Protein AF-A0A9P7NND2-F1 (afdb_monomer_lite)

Foldseek 3Di:
DDDDDDDDDDDDDDDDDDDDDDDDDDDDDDDDDDDDDDDDPPDPPPPVVVPPPVVPQPWFQKKFKWFAAPPDDTDTDLQLQVQLCVPPPVPFWDQDPVLSITGGDPPHTDGQVVQFVSSFVCQAWTFGWDADPVGDIDGPPVDIDHTPGMGMDGDRDRD

pLDDT: mean 77.47, std 22.83, range [37.97, 97.88]

Structure (mmCIF, N/CA/C/O backbone):
data_AF-A0A9P7NND2-F1
#
_entry.id   AF-A0A9P7NND2-F1
#
loop_
_atom_site.group_PDB
_atom_site.id
_atom_site.type_symbol
_atom_site.label_atom_id
_atom_site.label_alt_id
_atom_site.label_comp_id
_atom_site.label_asym_id
_atom_site.label_entity_id
_atom_site.label_seq_id
_atom_site.pdbx_PDB_ins_code
_atom_site.Cartn_x
_atom_site.Cartn_y
_atom_site.Cartn_z
_atom_site.occupancy
_atom_site.B_iso_or_equiv
_atom_site.auth_seq_id
_atom_site.auth_comp_id
_atom_site.auth_asym_id
_atom_site.auth_atom_id
_atom_site.pdbx_PDB_model_num
ATOM 1 N N . MET A 1 1 ? 35.280 -23.196 -42.212 1.00 38.00 1 MET A N 1
ATOM 2 C CA . MET A 1 1 ? 34.217 -23.011 -43.227 1.00 38.00 1 MET A CA 1
ATOM 3 C C . MET A 1 1 ? 33.002 -22.449 -42.493 1.00 38.00 1 MET A C 1
ATOM 5 O O . MET A 1 1 ? 32.550 -23.122 -41.592 1.00 38.00 1 MET A O 1
ATOM 9 N N . GLY A 1 2 ? 32.474 -21.244 -42.688 1.00 39.09 2 GLY A N 1
ATOM 10 C CA . GLY A 1 2 ? 32.835 -20.095 -43.505 1.00 39.09 2 GLY A CA 1
ATOM 11 C C . GLY A 1 2 ? 31.978 -18.881 -43.086 1.00 39.09 2 GLY A C 1
ATOM 12 O O . GLY A 1 2 ? 30.871 -19.068 -42.602 1.00 39.09 2 GLY A O 1
ATOM 13 N N . ARG A 1 3 ? 32.540 -17.682 -43.320 1.00 38.91 3 ARG A N 1
ATOM 14 C CA . ARG A 1 3 ? 31.922 -16.369 -43.646 1.00 38.91 3 ARG A CA 1
ATOM 15 C C . ARG A 1 3 ? 30.917 -15.766 -42.638 1.00 38.91 3 ARG A C 1
ATOM 17 O O . ARG A 1 3 ? 29.842 -16.300 -42.443 1.00 38.91 3 ARG A O 1
ATOM 24 N N . ALA A 1 4 ? 31.249 -14.704 -41.895 1.00 40.31 4 ALA A N 1
ATOM 25 C CA . ALA A 1 4 ? 31.513 -13.302 -42.291 1.00 40.31 4 ALA A CA 1
ATOM 26 C C . ALA A 1 4 ? 30.257 -12.487 -42.674 1.00 40.31 4 ALA A C 1
ATOM 28 O O . ALA A 1 4 ? 29.677 -12.734 -43.724 1.00 40.31 4 ALA A O 1
ATOM 29 N N . ALA A 1 5 ? 29.934 -11.477 -41.850 1.00 46.78 5 ALA A N 1
ATOM 30 C CA . ALA A 1 5 ? 29.297 -10.185 -42.185 1.00 46.78 5 ALA A CA 1
ATOM 31 C C . ALA A 1 5 ? 29.201 -9.362 -40.874 1.00 46.78 5 ALA A C 1
ATOM 33 O O . ALA A 1 5 ? 28.380 -9.659 -40.019 1.00 46.78 5 ALA A O 1
ATOM 34 N N . LEU A 1 6 ? 30.194 -8.559 -40.481 1.00 41.28 6 LEU A N 1
ATOM 35 C CA . LEU A 1 6 ? 30.565 -7.214 -40.950 1.00 41.28 6 LEU A CA 1
ATOM 36 C C . LEU A 1 6 ? 29.468 -6.136 -40.771 1.00 41.28 6 LEU A C 1
ATOM 38 O O . LEU A 1 6 ? 28.617 -5.946 -41.630 1.00 41.28 6 LEU A O 1
ATOM 42 N N . LEU A 1 7 ? 29.564 -5.441 -39.629 1.00 39.84 7 LEU A N 1
ATOM 43 C CA . LEU A 1 7 ? 29.438 -3.989 -39.402 1.00 39.84 7 LEU A CA 1
ATOM 44 C C . LEU A 1 7 ? 28.550 -3.160 -40.347 1.00 39.84 7 LEU A C 1
ATOM 46 O O . LEU A 1 7 ? 28.901 -2.966 -41.507 1.00 39.84 7 LEU A O 1
ATOM 50 N N . ARG A 1 8 ? 27.583 -2.432 -39.766 1.00 40.97 8 ARG A N 1
ATOM 51 C CA . ARG A 1 8 ? 27.341 -1.019 -40.109 1.00 40.97 8 ARG A CA 1
ATOM 52 C C . ARG A 1 8 ? 26.869 -0.220 -38.892 1.00 40.97 8 ARG A C 1
ATOM 54 O O . ARG A 1 8 ? 25.755 -0.379 -38.411 1.00 40.97 8 ARG A O 1
ATOM 61 N N . PHE A 1 9 ? 27.764 0.649 -38.432 1.00 42.75 9 PHE A N 1
ATOM 62 C CA . PHE A 1 9 ? 27.476 1.818 -37.610 1.00 42.75 9 PHE A CA 1
ATOM 63 C C . PHE A 1 9 ? 26.646 2.821 -38.420 1.00 42.75 9 PHE A C 1
ATOM 65 O O . PHE A 1 9 ? 26.996 3.128 -39.559 1.00 42.75 9 PHE A O 1
ATOM 72 N N . LEU A 1 10 ? 25.613 3.391 -37.805 1.00 43.03 10 LEU A N 1
ATOM 73 C CA . LEU A 1 10 ? 25.059 4.684 -38.197 1.00 43.03 10 LEU A CA 1
ATOM 74 C C . LEU A 1 10 ? 24.657 5.427 -36.922 1.00 43.03 10 LEU A C 1
ATOM 76 O O . LEU A 1 10 ? 23.608 5.189 -36.333 1.00 43.03 10 LEU A O 1
ATOM 80 N N . GLN A 1 11 ? 25.564 6.302 -36.484 1.00 47.56 11 GLN A N 1
ATOM 81 C CA . GLN A 1 11 ? 25.255 7.394 -35.573 1.00 47.56 11 GLN A CA 1
ATOM 82 C C . GLN A 1 11 ? 24.276 8.339 -36.274 1.00 47.56 11 GLN A C 1
ATOM 84 O O . GLN A 1 11 ? 24.578 8.856 -37.348 1.00 47.56 11 GLN A O 1
ATOM 89 N N . LEU A 1 12 ? 23.138 8.609 -35.644 1.00 39.78 12 LEU A N 1
ATOM 90 C CA . LEU A 1 12 ? 22.301 9.760 -35.963 1.00 39.78 12 LEU A CA 1
ATOM 91 C C . LEU A 1 12 ? 22.191 10.619 -34.709 1.00 39.78 12 LEU A C 1
ATOM 93 O O . LEU A 1 12 ? 21.329 10.439 -33.854 1.00 39.78 12 LEU A O 1
ATOM 97 N N . SER A 1 13 ? 23.143 11.541 -34.606 1.00 44.69 13 SER A N 1
ATOM 98 C CA . SER A 1 13 ? 23.141 12.646 -33.660 1.00 44.69 13 SER A CA 1
ATOM 99 C C . SER A 1 13 ? 22.033 13.622 -34.057 1.00 44.69 13 SER A C 1
ATOM 101 O O . SER A 1 13 ? 22.209 14.414 -34.984 1.00 44.69 13 SER A O 1
ATOM 103 N N . PHE A 1 14 ? 20.892 13.585 -33.372 1.00 39.62 14 PHE A N 1
ATOM 104 C CA . PHE A 1 14 ? 19.895 14.645 -33.496 1.00 39.62 14 PHE A CA 1
ATOM 105 C C . PHE A 1 14 ? 20.303 15.832 -32.625 1.00 39.62 14 PHE A C 1
ATOM 107 O O . PHE A 1 14 ? 20.411 15.744 -31.403 1.00 39.62 14 PHE A O 1
ATOM 114 N N . ARG A 1 15 ? 20.591 16.944 -33.307 1.00 44.34 15 ARG A N 1
ATOM 115 C CA . ARG A 1 15 ? 20.897 18.243 -32.716 1.00 44.34 15 ARG A CA 1
ATOM 116 C C . ARG A 1 15 ? 19.669 18.788 -31.991 1.00 44.34 15 ARG A C 1
ATOM 118 O O . ARG A 1 15 ? 18.592 18.892 -32.568 1.00 44.34 15 ARG A O 1
ATOM 125 N N . VAL A 1 16 ? 19.894 19.195 -30.747 1.00 41.56 16 VAL A N 1
ATOM 126 C CA . VAL A 1 16 ? 19.048 20.110 -29.981 1.00 41.56 16 VAL A CA 1
ATOM 127 C C . VAL A 1 16 ? 19.006 21.454 -30.712 1.00 41.56 16 VAL A C 1
ATOM 129 O O . VAL A 1 16 ? 20.037 22.104 -30.886 1.00 41.56 16 VAL A O 1
ATOM 132 N N . SER A 1 17 ? 17.818 21.883 -31.129 1.00 41.03 17 SER A N 1
ATOM 133 C CA . SER A 1 17 ? 17.549 23.259 -31.546 1.00 41.03 17 SER A CA 1
ATOM 134 C C . SER A 1 17 ? 16.531 23.848 -30.580 1.00 41.03 17 SER A C 1
ATOM 136 O O . SER A 1 17 ? 15.336 23.592 -30.676 1.00 41.03 17 SER A O 1
ATOM 138 N N . SER A 1 18 ? 17.049 24.589 -29.605 1.00 47.66 18 SER A N 1
ATOM 139 C CA . SER A 1 18 ? 16.273 25.391 -28.666 1.00 47.66 18 SER A CA 1
ATOM 140 C C . SER A 1 18 ? 15.854 26.694 -29.360 1.00 47.66 18 SER A C 1
ATOM 142 O O . SER A 1 18 ? 16.737 27.395 -29.863 1.00 47.66 18 SER A O 1
ATOM 144 N N . PRO A 1 19 ? 14.561 27.051 -29.436 1.00 48.69 19 PRO A N 1
ATOM 145 C CA . PRO A 1 19 ? 14.167 28.386 -29.857 1.00 48.69 19 PRO A CA 1
ATOM 146 C C . PRO A 1 19 ? 14.364 29.371 -28.698 1.00 48.69 19 PRO A C 1
ATOM 148 O O . PRO A 1 19 ? 13.783 29.234 -27.623 1.00 48.69 19 PRO A O 1
ATOM 151 N N . ALA A 1 20 ? 15.203 30.379 -28.936 1.00 41.22 20 ALA A N 1
ATOM 152 C CA . ALA A 1 20 ? 15.335 31.549 -28.084 1.00 41.22 20 ALA A CA 1
ATOM 153 C C . ALA A 1 20 ? 13.986 32.284 -28.012 1.00 41.22 20 ALA A C 1
ATOM 155 O O . ALA A 1 20 ? 13.533 32.865 -28.997 1.00 41.22 20 ALA A O 1
ATOM 156 N N . ASN A 1 21 ? 13.345 32.252 -26.843 1.00 41.03 21 ASN A N 1
ATOM 157 C CA . ASN A 1 21 ? 12.191 33.092 -26.546 1.00 41.03 21 ASN A CA 1
ATOM 158 C C . ASN A 1 21 ? 12.696 34.498 -26.208 1.00 41.03 21 ASN A C 1
ATOM 160 O O . ASN A 1 21 ? 13.262 34.740 -25.141 1.00 41.03 21 ASN A O 1
ATOM 164 N N . VAL A 1 22 ? 12.507 35.418 -27.149 1.00 43.56 22 VAL A N 1
ATOM 165 C CA . VAL A 1 22 ? 12.655 36.855 -26.940 1.00 43.56 22 VAL A CA 1
ATOM 166 C C . VAL A 1 22 ? 11.467 37.310 -26.091 1.00 43.56 22 VAL A C 1
ATOM 168 O O . VAL A 1 22 ? 10.348 37.399 -26.584 1.00 43.56 22 VAL A O 1
ATOM 171 N N . TYR A 1 23 ? 11.701 37.583 -24.807 1.00 37.97 23 TYR A N 1
ATOM 172 C CA . TYR A 1 23 ? 10.747 38.310 -23.970 1.00 37.97 23 TYR A CA 1
ATOM 173 C C . TYR A 1 23 ? 10.816 39.798 -24.334 1.00 37.97 23 TYR A C 1
ATOM 175 O O . TYR A 1 23 ? 11.659 40.539 -23.832 1.00 37.97 23 TYR A O 1
ATOM 183 N N . THR A 1 24 ? 9.935 40.237 -25.230 1.00 43.06 24 THR A N 1
ATOM 184 C CA . THR A 1 24 ? 9.565 41.647 -25.355 1.00 43.06 24 THR A CA 1
ATOM 185 C C . THR A 1 24 ? 8.599 41.996 -24.224 1.00 43.06 24 THR A C 1
ATOM 187 O O . THR A 1 24 ? 7.547 41.380 -24.060 1.00 43.06 24 THR A O 1
ATOM 190 N N . SER A 1 25 ? 8.973 42.977 -23.408 1.00 60.12 25 SER A N 1
ATOM 191 C CA . SER A 1 25 ? 8.091 43.600 -22.424 1.00 60.12 25 SER A CA 1
ATOM 192 C C . SER A 1 25 ? 6.906 44.289 -23.122 1.00 60.12 25 SER A C 1
ATOM 194 O O . SER A 1 25 ? 7.101 44.942 -24.150 1.00 60.12 25 SER A O 1
ATOM 196 N N . PRO A 1 26 ? 5.674 44.197 -22.590 1.00 53.25 26 PRO A N 1
ATOM 197 C CA . PRO A 1 26 ? 4.580 45.033 -23.063 1.00 53.25 26 PRO A CA 1
ATOM 198 C C . PRO A 1 26 ? 4.734 46.478 -22.545 1.00 53.25 26 PRO A C 1
ATOM 200 O O . PRO A 1 26 ? 5.239 46.689 -21.438 1.00 53.25 26 PRO A O 1
ATOM 203 N N . PRO A 1 27 ? 4.312 47.486 -23.330 1.00 47.44 27 PRO A N 1
ATOM 204 C CA . PRO A 1 27 ? 4.413 48.889 -22.953 1.00 47.44 27 PRO A CA 1
ATOM 205 C C . PRO A 1 27 ? 3.451 49.243 -21.815 1.00 47.44 27 PRO A C 1
ATOM 207 O O . PRO A 1 27 ? 2.302 48.802 -21.778 1.00 47.44 27 PRO A O 1
ATOM 210 N N . SER A 1 28 ? 3.940 50.102 -20.922 1.00 49.28 28 SER A N 1
ATOM 211 C CA . SER A 1 28 ? 3.153 50.816 -19.921 1.00 49.28 28 SER A CA 1
ATOM 212 C C . SER A 1 28 ? 2.055 51.621 -20.622 1.00 49.28 28 SER A C 1
ATOM 214 O O . SER A 1 28 ? 2.356 52.554 -21.367 1.00 49.28 28 SER A O 1
ATOM 216 N N . GLN A 1 29 ? 0.792 51.239 -20.425 1.00 47.12 29 GLN A N 1
ATOM 217 C CA . GLN A 1 29 ? -0.358 52.036 -20.843 1.00 47.12 29 GLN A CA 1
ATOM 218 C C . GLN A 1 29 ? -0.963 52.700 -19.609 1.00 47.12 29 GLN A C 1
ATOM 220 O O . GLN A 1 29 ? -1.558 52.052 -18.750 1.00 47.12 29 GLN A O 1
ATOM 225 N N . THR A 1 30 ? -0.780 54.014 -19.534 1.00 50.16 30 THR A N 1
ATOM 226 C CA . THR A 1 30 ? -1.585 54.939 -18.741 1.00 50.16 30 THR A CA 1
ATOM 227 C C . THR A 1 30 ? -3.043 54.809 -19.170 1.00 50.16 30 THR A C 1
ATOM 229 O O . THR A 1 30 ? -3.390 55.164 -20.294 1.00 50.16 30 THR A O 1
ATOM 232 N N . ILE A 1 31 ? -3.891 54.284 -18.285 1.00 47.78 31 ILE A N 1
ATOM 233 C CA . ILE A 1 31 ? -5.343 54.332 -18.457 1.00 47.78 31 ILE A CA 1
ATOM 234 C C . ILE A 1 31 ? -5.848 55.520 -17.651 1.00 47.78 31 ILE A C 1
ATOM 236 O O . ILE A 1 31 ? -5.911 55.481 -16.421 1.00 47.78 31 ILE A O 1
ATOM 240 N N . ASP A 1 32 ? -6.176 56.578 -18.386 1.00 40.47 32 ASP A N 1
ATOM 241 C CA . ASP A 1 32 ? -6.971 57.693 -17.908 1.00 40.47 32 ASP A CA 1
ATOM 242 C C . ASP A 1 32 ? -8.302 57.186 -17.351 1.00 40.47 32 ASP A C 1
ATOM 244 O O . ASP A 1 32 ? -9.043 56.416 -17.967 1.00 40.47 32 ASP A O 1
ATOM 248 N N . THR A 1 33 ? -8.598 57.646 -16.144 1.00 47.97 33 THR A N 1
ATOM 249 C CA . THR A 1 33 ? -9.858 57.448 -15.445 1.00 47.97 33 THR A CA 1
ATOM 250 C C . THR A 1 33 ? -11.014 58.026 -16.254 1.00 47.97 33 THR A C 1
ATOM 252 O O . THR A 1 33 ? -11.183 59.243 -16.319 1.00 47.97 33 THR A O 1
ATOM 255 N N . PHE A 1 34 ? -11.869 57.160 -16.793 1.00 46.94 34 PHE A N 1
ATOM 256 C CA . PHE A 1 34 ? -13.207 57.546 -17.225 1.00 46.94 34 PHE A CA 1
ATOM 257 C C . PHE A 1 34 ? -14.225 56.609 -16.577 1.00 46.94 34 PHE A C 1
ATOM 259 O O . PHE A 1 34 ? -14.310 55.428 -16.900 1.00 46.94 34 PHE A O 1
ATOM 266 N N . PHE A 1 35 ? -14.969 57.141 -15.607 1.00 52.16 35 PHE A N 1
ATOM 267 C CA . PHE A 1 35 ? -16.116 56.480 -14.991 1.00 52.16 35 PHE A CA 1
ATOM 268 C C . PHE A 1 35 ? -17.284 56.430 -15.983 1.00 52.16 35 PHE A C 1
ATOM 270 O O . PHE A 1 35 ? -17.721 57.482 -16.455 1.00 52.16 35 PHE A O 1
ATOM 277 N N . PRO A 1 36 ? -17.910 55.255 -16.160 1.00 49.91 36 PRO A N 1
ATOM 278 C CA . PRO A 1 36 ? -19.349 55.221 -16.339 1.00 49.91 36 PRO A CA 1
ATOM 279 C C . PRO A 1 36 ? -20.038 54.391 -15.250 1.00 49.91 36 PRO A C 1
ATOM 281 O O . PRO A 1 36 ? -19.808 53.207 -15.027 1.00 49.91 36 PRO A O 1
ATOM 284 N N . LYS A 1 37 ? -20.938 55.098 -14.580 1.00 54.69 37 LYS A N 1
ATOM 285 C CA . LYS A 1 37 ? -22.048 54.657 -13.740 1.00 54.69 37 LYS A CA 1
ATOM 286 C C . LYS A 1 37 ? -22.927 53.669 -14.528 1.00 54.69 37 LYS A C 1
ATOM 288 O O . LYS A 1 37 ? -23.502 54.122 -15.508 1.00 54.69 37 LYS A O 1
ATOM 293 N N . HIS A 1 38 ? -23.098 52.413 -14.092 1.00 47.56 38 HIS A N 1
ATOM 294 C CA . HIS A 1 38 ? -24.383 51.669 -14.038 1.00 47.56 38 HIS A CA 1
ATOM 295 C C . HIS A 1 38 ? -24.214 50.154 -13.802 1.00 47.56 38 HIS A C 1
ATOM 297 O O . HIS A 1 38 ? -23.372 49.501 -14.402 1.00 47.56 38 HIS A O 1
ATOM 303 N N . SER A 1 39 ? -25.133 49.633 -12.982 1.00 47.31 39 SER A N 1
ATOM 304 C CA . SER A 1 39 ? -25.594 48.242 -12.861 1.00 47.31 39 SER A CA 1
ATOM 305 C C . SER A 1 39 ? -24.617 47.156 -12.409 1.00 47.31 39 SER A C 1
ATOM 307 O O . SER A 1 39 ? -23.918 46.515 -13.184 1.00 47.31 39 SER A O 1
ATOM 309 N N . ILE A 1 40 ? -24.737 46.837 -11.121 1.00 56.78 40 ILE A N 1
ATOM 310 C CA . ILE A 1 40 ? -24.386 45.546 -10.533 1.00 56.78 40 ILE A CA 1
ATOM 311 C C . ILE A 1 40 ? -25.221 44.447 -11.222 1.00 56.78 40 ILE A C 1
ATOM 313 O O . ILE A 1 40 ? -26.389 44.251 -10.895 1.00 56.78 40 ILE A O 1
ATOM 317 N N . THR A 1 41 ? -24.638 43.693 -12.154 1.00 52.41 41 THR A N 1
ATOM 318 C CA . THR A 1 41 ? -25.166 42.388 -12.587 1.00 52.41 41 THR A CA 1
ATOM 319 C C . THR A 1 41 ? -24.558 41.277 -11.727 1.00 52.41 41 THR A C 1
ATOM 321 O O . THR A 1 41 ? -23.629 40.585 -12.133 1.00 52.41 41 THR A O 1
ATOM 324 N N . MET A 1 42 ? -25.095 41.093 -10.515 1.00 55.97 42 MET A N 1
ATOM 325 C CA . MET A 1 42 ? -24.870 39.906 -9.672 1.00 55.97 42 MET A CA 1
ATOM 326 C C . MET A 1 42 ? -25.664 38.703 -10.210 1.00 55.97 42 MET A C 1
ATOM 328 O O . MET A 1 42 ? -26.673 38.340 -9.626 1.00 55.97 42 MET A O 1
ATOM 332 N N . HIS A 1 43 ? -25.279 38.089 -11.330 1.00 56.66 43 HIS A N 1
ATOM 333 C CA . HIS A 1 43 ? -25.966 36.861 -11.790 1.00 56.66 43 HIS A CA 1
ATOM 334 C C . HIS A 1 43 ? -25.027 35.744 -12.282 1.00 56.66 43 HIS A C 1
ATOM 336 O O . HIS A 1 43 ? -25.495 34.734 -12.793 1.00 56.66 43 HIS A O 1
ATOM 342 N N . ALA A 1 44 ? -23.711 35.857 -12.066 1.00 52.91 44 ALA A N 1
ATOM 343 C CA . ALA A 1 44 ? -22.731 34.857 -12.518 1.00 52.91 44 ALA A CA 1
ATOM 344 C C . ALA A 1 44 ? -22.106 33.995 -11.395 1.00 52.91 44 ALA A C 1
ATOM 346 O O . ALA A 1 44 ? -21.124 33.303 -11.638 1.00 52.91 44 ALA A O 1
ATOM 347 N N . LEU A 1 45 ? -22.647 34.014 -10.169 1.00 54.28 45 LEU A N 1
ATOM 348 C CA . LEU A 1 45 ? -22.084 33.278 -9.015 1.00 54.28 45 LEU A CA 1
ATOM 349 C C . LEU A 1 45 ? -22.925 32.075 -8.539 1.00 54.28 45 LEU A C 1
ATOM 351 O O . LEU A 1 45 ? -22.481 31.343 -7.662 1.00 54.28 45 LEU A O 1
ATOM 355 N N . SER A 1 46 ? -24.109 31.818 -9.110 1.00 56.62 46 SER A N 1
ATOM 356 C CA . SER A 1 46 ? -24.998 30.729 -8.644 1.00 56.62 46 SER A CA 1
ATOM 357 C C . SER A 1 46 ? -24.731 29.341 -9.247 1.00 56.62 46 SER A C 1
ATOM 359 O O . SER A 1 46 ? -25.234 28.357 -8.719 1.00 56.62 46 SER A O 1
ATOM 361 N N . LEU A 1 47 ? -23.941 29.218 -10.320 1.00 53.00 47 LEU A N 1
ATOM 362 C CA . LEU A 1 47 ? -23.704 27.917 -10.974 1.00 53.00 47 LEU A CA 1
ATOM 363 C C . LEU A 1 47 ? -22.525 27.125 -10.385 1.00 53.00 47 LEU A C 1
ATOM 365 O O . LEU A 1 47 ? -22.512 25.902 -10.477 1.00 53.00 47 LEU A O 1
ATOM 369 N N . LEU A 1 48 ? -21.563 27.791 -9.735 1.00 54.34 48 LEU A N 1
ATOM 370 C CA . LEU A 1 48 ? -20.440 27.116 -9.069 1.00 54.34 48 LEU A CA 1
ATOM 371 C C . LEU A 1 48 ? -20.882 26.368 -7.806 1.00 54.34 48 LEU A C 1
ATOM 373 O O . LEU A 1 48 ? -20.366 25.292 -7.533 1.00 54.34 48 LEU A O 1
ATOM 377 N N . ALA A 1 49 ? -21.883 26.879 -7.083 1.00 57.06 49 ALA A N 1
ATOM 378 C CA . ALA A 1 49 ? -22.403 26.242 -5.872 1.00 57.06 49 ALA A CA 1
ATOM 379 C C . ALA A 1 49 ? -23.085 24.881 -6.131 1.00 57.06 49 ALA A C 1
ATOM 381 O O . ALA A 1 49 ? -23.177 24.066 -5.216 1.00 57.06 49 ALA A O 1
ATOM 382 N N . LEU A 1 50 ? -23.528 24.609 -7.367 1.00 55.03 50 LEU A N 1
ATOM 383 C CA . LEU A 1 50 ? -24.195 23.352 -7.731 1.00 55.03 50 LEU A CA 1
ATOM 384 C C . LEU A 1 50 ? -23.233 22.208 -8.094 1.00 55.03 50 LEU A C 1
ATOM 386 O O . LEU A 1 50 ? -23.665 21.061 -8.156 1.00 55.03 50 LEU A O 1
ATOM 390 N N . LEU A 1 51 ? -21.949 22.497 -8.338 1.00 54.91 51 LEU A N 1
ATOM 391 C CA . LEU A 1 51 ? -20.943 21.488 -8.706 1.00 54.91 51 LEU A CA 1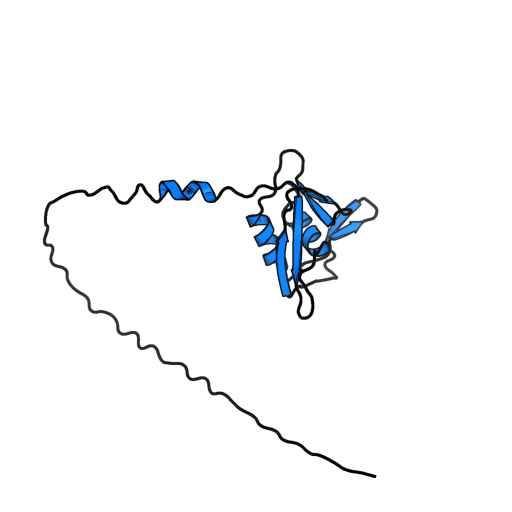
ATOM 392 C C . LEU A 1 51 ? -20.163 20.943 -7.498 1.00 54.91 51 LEU A C 1
ATOM 394 O O . LEU A 1 51 ? -19.479 19.930 -7.620 1.00 54.91 51 LEU A O 1
ATOM 398 N N . LEU A 1 52 ? -20.280 21.574 -6.323 1.00 55.03 52 LEU A N 1
ATOM 399 C CA . LEU A 1 52 ? -19.599 21.127 -5.104 1.00 55.03 52 LEU A CA 1
ATOM 400 C C . LEU A 1 52 ? -20.021 19.749 -4.543 1.00 55.03 52 LEU A C 1
ATOM 402 O O . LEU A 1 52 ? -19.184 19.164 -3.854 1.00 55.03 52 LEU A O 1
ATOM 406 N N . PRO A 1 53 ? -21.220 19.165 -4.782 1.00 50.81 53 PRO A N 1
ATOM 407 C CA . PRO A 1 53 ? -21.572 17.922 -4.095 1.00 50.81 53 PRO A CA 1
ATOM 408 C C . PRO A 1 53 ? -20.909 16.656 -4.660 1.00 50.81 53 PRO A C 1
ATOM 410 O O . PRO A 1 53 ? -21.092 15.590 -4.081 1.00 50.81 53 PRO A O 1
ATOM 413 N N . LEU A 1 54 ? -20.159 16.719 -5.768 1.00 51.16 54 LEU A N 1
ATOM 414 C CA . LEU A 1 54 ? -19.580 15.515 -6.389 1.00 51.16 54 LEU A CA 1
ATOM 415 C C . LEU A 1 54 ? -18.161 15.170 -5.925 1.00 51.16 54 LEU A C 1
ATOM 417 O O . LEU A 1 54 ? -17.648 14.120 -6.295 1.00 51.16 54 LEU A O 1
ATOM 421 N N . ALA A 1 55 ? -17.551 15.985 -5.063 1.00 54.25 55 ALA A N 1
ATOM 422 C CA . ALA A 1 55 ? -16.332 15.603 -4.347 1.00 54.25 55 ALA A CA 1
ATOM 423 C C . ALA A 1 55 ? -16.651 14.816 -3.062 1.00 54.25 55 ALA A C 1
ATOM 425 O O . ALA A 1 55 ? -15.911 14.899 -2.083 1.00 54.25 55 ALA A O 1
ATOM 426 N N . ALA A 1 56 ? -17.776 14.090 -3.036 1.00 52.16 56 ALA A N 1
ATOM 427 C CA . ALA A 1 56 ? -18.039 13.118 -1.990 1.00 52.16 56 ALA A CA 1
ATOM 428 C C . ALA A 1 56 ? -16.873 12.127 -1.998 1.00 52.16 56 ALA A C 1
ATOM 430 O O . ALA A 1 56 ? -16.695 11.375 -2.957 1.00 52.16 56 ALA A O 1
ATOM 431 N N . ALA A 1 57 ? -16.044 12.197 -0.957 1.00 59.28 57 ALA A N 1
ATOM 432 C CA . ALA A 1 57 ? -14.991 11.236 -0.714 1.00 59.28 57 ALA A CA 1
ATOM 433 C C . ALA A 1 57 ? -15.605 9.838 -0.846 1.00 59.28 57 ALA A C 1
ATOM 435 O O . ALA A 1 57 ? -16.593 9.523 -0.179 1.00 59.28 57 ALA A O 1
ATOM 436 N N . ASN A 1 58 ? -15.097 9.045 -1.790 1.00 78.25 58 ASN A N 1
ATOM 437 C CA . ASN A 1 58 ? -15.557 7.676 -1.953 1.00 78.25 58 ASN A CA 1
ATOM 438 C C . ASN A 1 58 ? -15.016 6.902 -0.750 1.00 78.25 58 ASN A C 1
ATOM 440 O O . ASN A 1 58 ? -13.811 6.687 -0.646 1.00 78.25 58 ASN A O 1
ATOM 444 N N . GLU A 1 59 ? -15.877 6.644 0.229 1.00 88.12 59 GLU A N 1
ATOM 445 C CA . GLU A 1 59 ? -15.496 6.063 1.511 1.00 88.12 59 GLU A CA 1
ATOM 446 C C . GLU A 1 59 ? -15.696 4.545 1.481 1.00 88.12 59 GLU A C 1
ATOM 448 O O . GLU A 1 59 ? -16.817 4.064 1.300 1.00 88.12 59 GLU A O 1
ATOM 453 N N . HIS A 1 60 ? -14.630 3.794 1.741 1.00 91.31 60 HIS A N 1
ATOM 454 C CA . HIS A 1 60 ? -14.583 2.341 1.604 1.00 91.31 60 HIS A CA 1
ATOM 455 C C . HIS A 1 60 ? -14.232 1.645 2.921 1.00 91.31 60 HIS A C 1
ATOM 457 O O . HIS A 1 60 ? -13.581 2.207 3.800 1.00 91.31 60 HIS A O 1
ATOM 463 N N . TYR A 1 61 ? -14.648 0.386 3.062 1.00 93.75 61 TYR A N 1
ATOM 464 C CA . TYR A 1 61 ? -14.272 -0.446 4.214 1.00 93.75 61 TYR A CA 1
ATOM 465 C C . TYR A 1 61 ? -12.992 -1.238 3.986 1.00 93.75 61 TYR A C 1
ATOM 467 O O . TYR A 1 61 ? -12.413 -1.748 4.943 1.00 93.75 61 TYR A O 1
ATOM 475 N N . HIS A 1 62 ? -12.571 -1.377 2.735 1.00 94.50 62 HIS A N 1
ATOM 476 C CA . HIS A 1 62 ? -11.383 -2.124 2.389 1.00 94.50 62 HIS A CA 1
ATOM 477 C C . HIS A 1 62 ? -10.773 -1.600 1.095 1.00 94.50 62 HIS A C 1
ATOM 479 O O . HIS A 1 62 ? -11.489 -1.204 0.177 1.00 94.50 62 HIS A O 1
ATOM 485 N N . CYS A 1 63 ? -9.446 -1.594 1.047 1.00 97.06 63 CYS A N 1
ATOM 486 C CA . CYS A 1 63 ? -8.683 -1.145 -0.105 1.00 97.06 63 CYS A CA 1
ATOM 487 C C . CYS A 1 63 ? -7.399 -1.968 -0.275 1.00 97.06 63 CYS A C 1
ATOM 489 O O . CYS A 1 63 ? -6.819 -2.461 0.693 1.00 97.06 63 CYS A O 1
ATOM 491 N N . GLY A 1 64 ? -6.950 -2.098 -1.516 1.00 97.19 64 GLY A N 1
ATOM 492 C CA . GLY A 1 64 ? -5.691 -2.699 -1.938 1.00 97.19 64 GLY A CA 1
ATOM 493 C C . GLY A 1 64 ? -4.978 -1.801 -2.947 1.00 97.19 64 GLY A C 1
ATOM 494 O O . GLY A 1 64 ? -5.480 -0.741 -3.325 1.00 97.19 64 GLY A O 1
ATOM 495 N N . CYS A 1 65 ? -3.797 -2.209 -3.395 1.00 97.75 65 CYS A N 1
ATOM 496 C CA . CYS A 1 65 ? -3.086 -1.533 -4.475 1.00 97.75 65 CYS A CA 1
ATOM 497 C C . CYS A 1 65 ? -2.962 -2.492 -5.658 1.00 97.75 65 CYS A C 1
ATOM 499 O O . CYS A 1 65 ? -2.656 -3.672 -5.495 1.00 97.75 65 CYS A O 1
ATOM 501 N N . MET A 1 66 ? -3.167 -1.969 -6.858 1.00 97.88 66 MET A N 1
ATOM 502 C CA . MET A 1 66 ? -2.768 -2.616 -8.095 1.00 97.88 66 MET A CA 1
ATOM 503 C C . MET A 1 66 ? -1.426 -2.038 -8.527 1.00 97.88 66 MET A C 1
ATOM 505 O O . MET A 1 66 ? -1.196 -0.833 -8.397 1.00 97.88 66 MET A O 1
ATOM 509 N N . SER A 1 67 ? -0.555 -2.872 -9.079 1.00 97.38 67 SER A N 1
ATOM 510 C CA . SER A 1 67 ? 0.709 -2.431 -9.654 1.00 97.38 67 SER A CA 1
ATOM 511 C C . SER A 1 67 ? 0.901 -2.959 -11.067 1.00 97.38 67 SER A C 1
ATOM 513 O O . SER A 1 67 ? 0.259 -3.914 -11.513 1.00 97.38 67 SER A O 1
ATOM 515 N N . TRP A 1 68 ? 1.775 -2.277 -11.795 1.00 96.94 68 TRP A N 1
ATOM 516 C CA . TRP A 1 68 ? 2.193 -2.642 -13.134 1.00 96.94 68 TRP A CA 1
ATOM 517 C C . TRP A 1 68 ? 3.705 -2.491 -13.255 1.00 96.94 68 TRP A C 1
ATOM 519 O O . TRP A 1 68 ? 4.288 -1.532 -12.746 1.00 96.94 68 TRP A O 1
ATOM 529 N N . SER A 1 69 ? 4.336 -3.413 -13.978 1.00 94.31 69 SER A N 1
ATOM 530 C CA . SER A 1 69 ? 5.750 -3.343 -14.352 1.00 94.31 69 SER A CA 1
ATOM 531 C C . SER A 1 69 ? 5.930 -3.655 -15.842 1.00 94.31 69 SER A C 1
ATOM 533 O O . SER A 1 69 ? 5.105 -4.373 -16.416 1.00 94.31 69 SER A O 1
ATOM 535 N N . PRO A 1 70 ? 6.999 -3.155 -16.497 1.00 93.12 70 PRO A N 1
ATOM 536 C CA . PRO A 1 70 ? 7.247 -3.419 -17.913 1.00 93.12 70 PRO A CA 1
ATOM 537 C C . PRO A 1 70 ? 7.226 -4.917 -18.242 1.00 93.12 70 PRO A C 1
ATOM 539 O O . PRO A 1 70 ? 7.959 -5.704 -17.649 1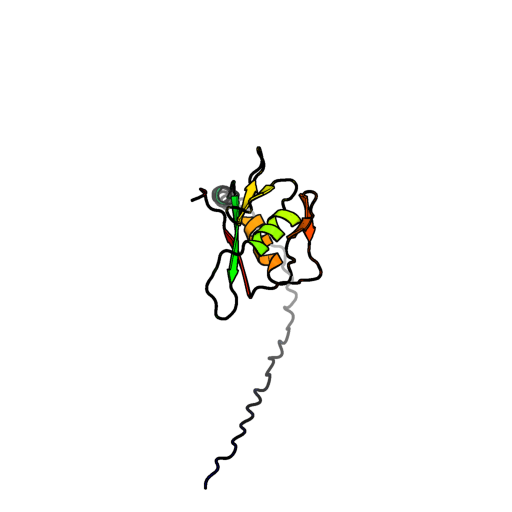.00 93.12 70 PRO A O 1
ATOM 542 N N . GLY A 1 71 ? 6.386 -5.307 -19.205 1.00 92.69 71 GLY A N 1
ATOM 543 C CA . GLY A 1 71 ? 6.215 -6.707 -19.611 1.00 92.69 71 GLY A CA 1
ATOM 544 C C . GLY A 1 71 ? 5.220 -7.514 -18.768 1.00 92.69 71 GLY A C 1
ATOM 545 O O . GLY A 1 71 ? 5.083 -8.713 -19.000 1.00 92.69 71 GLY A O 1
ATOM 546 N N . GLN A 1 72 ? 4.517 -6.885 -17.822 1.00 91.94 72 GLN A N 1
ATOM 547 C CA . GLN A 1 72 ? 3.462 -7.505 -17.016 1.00 91.94 72 GLN A CA 1
ATOM 548 C C . GLN A 1 72 ? 2.111 -6.802 -17.227 1.00 91.94 72 GLN A C 1
ATOM 550 O O . GLN A 1 72 ? 2.049 -5.695 -17.761 1.00 91.94 72 GLN A O 1
ATOM 555 N N . ASN A 1 73 ? 1.019 -7.460 -16.836 1.00 95.31 73 ASN A N 1
ATOM 556 C CA . ASN A 1 73 ? -0.304 -6.835 -16.746 1.00 95.31 73 ASN A CA 1
ATOM 557 C C . ASN A 1 73 ? -0.464 -6.135 -15.391 1.00 95.31 73 ASN A C 1
ATOM 559 O O . ASN A 1 73 ? 0.353 -6.327 -14.493 1.00 95.31 73 ASN A O 1
ATOM 563 N N . TRP A 1 74 ? -1.528 -5.344 -15.240 1.00 96.00 74 TRP A N 1
ATOM 564 C CA . TRP A 1 74 ? -1.947 -4.869 -13.924 1.00 96.00 74 TRP A CA 1
ATOM 565 C C . TRP A 1 74 ? -2.293 -6.059 -13.032 1.00 96.00 74 TRP A C 1
ATOM 567 O O . TRP A 1 74 ? -3.099 -6.909 -13.416 1.00 96.00 74 TRP A O 1
ATOM 577 N N . ILE A 1 75 ? -1.680 -6.114 -11.855 1.00 96.38 75 ILE A N 1
ATOM 578 C CA . ILE A 1 75 ? -1.901 -7.162 -10.860 1.00 96.38 75 ILE A CA 1
ATOM 579 C C . ILE A 1 75 ? -2.230 -6.541 -9.513 1.00 96.38 75 ILE A C 1
ATOM 581 O O . ILE A 1 75 ? -1.814 -5.422 -9.226 1.00 96.38 75 ILE A O 1
ATOM 585 N N . HIS A 1 76 ? -2.951 -7.285 -8.683 1.00 96.38 76 HIS A N 1
ATOM 586 C CA . HIS A 1 76 ? -3.087 -6.934 -7.279 1.00 96.38 76 HIS A CA 1
ATOM 587 C C . HIS A 1 76 ? -1.748 -7.154 -6.570 1.00 96.38 76 HIS A C 1
ATOM 589 O O . HIS A 1 76 ? -1.185 -8.249 -6.620 1.00 96.38 76 HIS A O 1
ATOM 595 N N . ASP A 1 77 ? -1.238 -6.105 -5.932 1.00 96.75 77 ASP A N 1
ATOM 596 C CA . ASP A 1 77 ? 0.060 -6.087 -5.268 1.00 96.75 77 ASP A CA 1
ATOM 597 C C . ASP A 1 77 ? -0.140 -5.992 -3.758 1.00 96.75 77 ASP A C 1
ATOM 599 O O . ASP A 1 77 ? -0.199 -4.912 -3.165 1.00 96.75 77 ASP A O 1
ATOM 603 N N . SER A 1 78 ? -0.270 -7.159 -3.126 1.00 96.62 78 SER A N 1
ATOM 604 C CA . SER A 1 78 ? -0.519 -7.247 -1.689 1.00 96.62 78 SER A CA 1
ATOM 605 C C . SER A 1 78 ? 0.644 -6.699 -0.860 1.00 96.62 78 SER A C 1
ATOM 607 O O . SER A 1 78 ? 0.422 -6.197 0.234 1.00 96.62 78 SER A O 1
ATOM 609 N N . ALA A 1 79 ? 1.884 -6.765 -1.356 1.00 96.44 79 ALA A N 1
ATOM 610 C CA . ALA A 1 79 ? 3.037 -6.227 -0.636 1.00 96.44 79 ALA A CA 1
ATOM 611 C C . ALA A 1 79 ? 3.004 -4.693 -0.621 1.00 96.44 79 ALA A C 1
ATOM 613 O O . ALA A 1 79 ? 3.222 -4.080 0.426 1.00 96.44 79 ALA A O 1
ATOM 614 N N . LEU A 1 80 ? 2.679 -4.082 -1.764 1.00 97.38 80 LEU A N 1
ATOM 615 C CA . LEU A 1 80 ? 2.472 -2.641 -1.867 1.00 97.38 80 LEU A CA 1
ATOM 616 C C . LEU A 1 80 ? 1.277 -2.187 -1.016 1.00 97.38 80 LEU A C 1
ATOM 618 O O . LEU A 1 80 ? 1.377 -1.205 -0.281 1.00 97.38 80 LEU A O 1
ATOM 622 N N . ALA A 1 81 ? 0.168 -2.929 -1.063 1.00 97.81 81 ALA A N 1
ATOM 623 C CA . ALA A 1 81 ? -1.018 -2.646 -0.261 1.00 97.81 81 ALA A CA 1
ATOM 624 C C . ALA A 1 81 ? -0.740 -2.734 1.249 1.00 97.81 81 ALA A C 1
ATOM 626 O O . ALA A 1 81 ? -1.164 -1.853 1.998 1.00 97.81 81 ALA A O 1
ATOM 627 N N . HIS A 1 82 ? 0.004 -3.751 1.703 1.00 97.81 82 HIS A N 1
ATOM 628 C CA . HIS A 1 82 ? 0.384 -3.906 3.112 1.00 97.81 82 HIS A CA 1
ATOM 629 C C . HIS A 1 82 ? 1.275 -2.754 3.567 1.00 97.81 82 HIS A C 1
ATOM 631 O O . HIS A 1 82 ? 1.032 -2.180 4.626 1.00 97.81 82 HIS A O 1
ATOM 637 N N . TYR A 1 83 ? 2.245 -2.358 2.739 1.00 97.88 83 TYR A N 1
ATOM 638 C CA . TYR A 1 83 ? 3.093 -1.200 3.008 1.00 97.88 83 TYR A CA 1
ATOM 639 C C . TYR A 1 83 ? 2.273 0.083 3.197 1.00 97.88 83 TYR A C 1
ATOM 641 O O . TYR A 1 83 ? 2.446 0.771 4.202 1.00 97.88 83 TYR A O 1
ATOM 649 N N . VAL A 1 84 ? 1.350 0.384 2.276 1.00 97.81 84 VAL A N 1
ATOM 650 C CA . VAL A 1 84 ? 0.476 1.566 2.375 1.00 97.81 84 VAL A CA 1
ATOM 651 C C . VAL A 1 84 ? -0.415 1.486 3.616 1.00 97.81 84 VAL A C 1
ATOM 653 O O . VAL A 1 84 ? -0.523 2.460 4.359 1.00 97.81 84 VAL A O 1
ATOM 656 N N . CYS A 1 85 ? -1.004 0.320 3.890 1.00 97.75 85 CYS A N 1
ATOM 657 C CA . CYS A 1 85 ? -1.833 0.098 5.074 1.00 97.75 85 CYS A CA 1
ATOM 658 C C . CYS A 1 85 ? -1.061 0.403 6.367 1.00 97.75 85 CYS A C 1
ATOM 660 O O . CYS A 1 85 ? -1.516 1.182 7.205 1.00 97.75 85 CYS A O 1
ATOM 662 N N . PHE A 1 86 ? 0.139 -0.167 6.491 1.00 97.19 86 PHE A N 1
ATOM 663 C CA . PHE A 1 86 ? 1.007 -0.019 7.653 1.00 97.19 86 PHE A CA 1
ATOM 664 C C . PHE A 1 86 ? 1.529 1.415 7.812 1.00 97.19 86 PHE A C 1
ATOM 666 O O . PHE A 1 86 ? 1.538 1.956 8.913 1.00 97.19 86 PHE A O 1
ATOM 673 N N . ASN A 1 87 ? 1.968 2.053 6.727 1.00 95.69 87 ASN A N 1
ATOM 674 C CA . ASN A 1 87 ? 2.674 3.330 6.807 1.00 95.69 87 ASN A CA 1
ATOM 675 C C . ASN A 1 87 ? 1.735 4.547 6.872 1.00 95.69 87 ASN A C 1
ATOM 677 O O . ASN A 1 87 ? 2.105 5.575 7.438 1.00 95.69 87 ASN A O 1
ATOM 681 N N . ASN A 1 88 ? 0.532 4.446 6.301 1.00 96.50 88 ASN A N 1
ATOM 682 C CA . ASN A 1 88 ? -0.374 5.585 6.148 1.00 96.50 88 ASN A CA 1
ATOM 683 C C . ASN A 1 88 ? -1.668 5.457 6.961 1.00 96.50 88 ASN A C 1
ATOM 685 O O . ASN A 1 88 ? -2.300 6.476 7.227 1.00 96.50 88 ASN A O 1
ATOM 689 N N . TYR A 1 89 ? -2.060 4.239 7.353 1.00 96.06 89 TYR A N 1
ATOM 690 C CA . TYR A 1 89 ? -3.378 3.969 7.936 1.00 96.06 89 TYR A CA 1
ATOM 691 C C . TYR A 1 89 ? -3.325 3.084 9.193 1.00 96.06 89 TYR A C 1
ATOM 693 O O . TYR A 1 89 ? -4.347 2.522 9.583 1.00 96.06 89 TYR A O 1
ATOM 701 N N . ALA A 1 90 ? -2.174 2.956 9.866 1.00 94.25 90 ALA A N 1
ATOM 702 C CA . ALA A 1 90 ? -2.026 2.095 11.050 1.00 94.25 90 ALA A CA 1
ATOM 703 C C . ALA A 1 90 ? -2.995 2.428 12.201 1.00 94.25 90 ALA A C 1
ATOM 705 O O . ALA A 1 90 ? -3.351 1.562 13.007 1.00 94.25 90 ALA A O 1
ATOM 706 N N . ASP A 1 91 ? -3.442 3.677 12.304 1.00 95.56 91 ASP A N 1
ATOM 707 C CA . ASP A 1 91 ? -4.422 4.133 13.286 1.00 95.56 91 ASP A CA 1
ATOM 708 C C . ASP A 1 91 ? -5.864 3.784 12.881 1.00 95.56 91 ASP A C 1
ATOM 710 O O . ASP A 1 91 ? -6.658 3.422 13.750 1.00 95.56 91 ASP A O 1
ATOM 714 N N . GLN A 1 92 ? -6.167 3.771 11.583 1.00 95.94 92 GLN A N 1
ATOM 715 C CA . GLN A 1 92 ? -7.519 3.660 11.022 1.00 95.94 92 GLN A CA 1
ATOM 716 C C . GLN A 1 92 ? -7.851 2.290 10.424 1.00 95.94 92 GLN A C 1
ATOM 718 O O . GLN A 1 92 ? -9.024 1.990 10.212 1.00 95.94 92 GLN A O 1
ATOM 723 N N . ALA A 1 93 ? -6.854 1.449 10.160 1.00 96.62 93 ALA A N 1
ATOM 724 C CA . ALA A 1 93 ? -7.022 0.196 9.440 1.00 96.62 93 ALA A CA 1
ATOM 725 C C . ALA A 1 93 ? -6.132 -0.928 9.980 1.00 96.62 93 ALA A C 1
ATOM 727 O O . ALA A 1 93 ? -5.231 -0.713 10.791 1.00 96.62 93 ALA A O 1
ATOM 728 N N . ILE A 1 94 ? -6.446 -2.154 9.572 1.00 96.12 94 ILE A N 1
ATOM 729 C CA . ILE A 1 94 ? -5.744 -3.385 9.928 1.00 96.12 94 ILE A CA 1
ATOM 730 C C . ILE A 1 94 ? -5.493 -4.163 8.642 1.00 96.12 94 ILE A C 1
ATOM 732 O O . ILE A 1 94 ? -6.380 -4.293 7.796 1.00 96.12 94 ILE A O 1
ATOM 736 N N . TRP A 1 95 ? -4.288 -4.704 8.502 1.00 96.69 95 TRP A N 1
ATOM 737 C CA . TRP A 1 95 ? -3.961 -5.568 7.382 1.00 96.69 95 TRP A CA 1
ATOM 738 C C . TRP A 1 95 ? -4.668 -6.924 7.487 1.00 96.69 95 TRP A C 1
ATOM 740 O O . TRP A 1 95 ? -4.614 -7.593 8.520 1.00 96.69 95 TRP A O 1
ATOM 750 N N . ASN A 1 96 ? -5.296 -7.356 6.396 1.00 94.94 96 ASN A N 1
ATOM 751 C CA . ASN A 1 96 ? -5.857 -8.689 6.257 1.00 94.94 96 ASN A CA 1
ATOM 752 C C . ASN A 1 96 ? -5.051 -9.494 5.236 1.00 94.94 96 ASN A C 1
ATOM 754 O O . ASN A 1 96 ? -5.275 -9.421 4.028 1.00 94.94 96 ASN A O 1
ATOM 758 N N . ALA A 1 97 ? -4.147 -10.326 5.752 1.00 92.88 97 ALA A N 1
ATOM 759 C CA . ALA A 1 97 ? -3.285 -11.180 4.942 1.00 92.88 97 ALA A CA 1
ATOM 760 C C . ALA A 1 97 ? -4.039 -12.251 4.133 1.00 92.88 97 ALA A C 1
ATOM 762 O O . ALA A 1 97 ? -3.480 -12.766 3.169 1.00 92.88 97 ALA A O 1
ATOM 763 N N . ARG A 1 98 ? -5.282 -12.599 4.507 1.00 93.19 98 ARG A N 1
ATOM 764 C CA . ARG A 1 98 ? -6.088 -13.582 3.766 1.00 93.19 98 ARG A CA 1
ATOM 765 C C . ARG A 1 98 ? -6.486 -13.046 2.397 1.00 93.19 98 ARG A 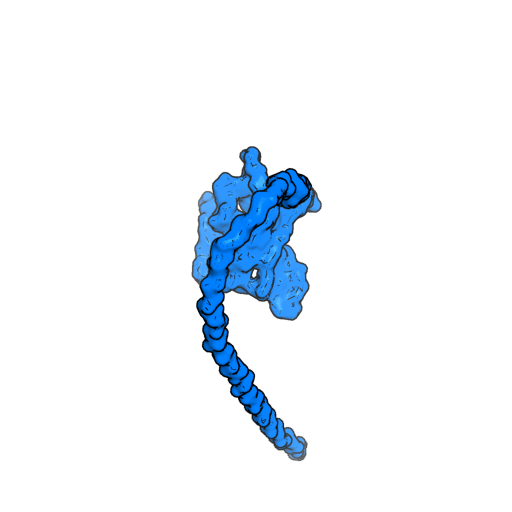C 1
ATOM 767 O O . ARG A 1 98 ? -6.305 -13.739 1.404 1.00 93.19 98 ARG A O 1
ATOM 774 N N . ASP A 1 99 ? -7.000 -11.823 2.382 1.00 92.69 99 ASP A N 1
ATOM 775 C CA . ASP A 1 99 ? -7.548 -11.204 1.172 1.00 92.69 99 ASP A CA 1
ATOM 776 C C . ASP A 1 99 ? -6.505 -10.300 0.490 1.00 92.69 99 ASP A C 1
ATOM 778 O O . ASP A 1 99 ? -6.677 -9.872 -0.648 1.00 92.69 99 ASP A O 1
ATOM 782 N N . GLY A 1 100 ? -5.393 -10.016 1.179 1.00 95.38 100 GLY A N 1
ATOM 783 C CA . GLY A 1 100 ? -4.363 -9.093 0.715 1.00 95.38 100 GLY A CA 1
ATOM 784 C C . GLY A 1 100 ? -4.844 -7.642 0.713 1.00 95.38 100 GLY A C 1
ATOM 785 O O . GLY A 1 100 ? -4.408 -6.857 -0.123 1.00 95.38 100 GLY A O 1
ATOM 786 N N . LEU A 1 101 ? -5.754 -7.294 1.623 1.00 96.31 101 LEU A N 1
ATOM 787 C CA . LEU A 1 101 ? -6.418 -5.994 1.669 1.00 96.31 101 LEU A CA 1
ATOM 788 C C . LEU A 1 101 ? -6.214 -5.312 3.019 1.00 96.31 101 LEU A C 1
ATOM 790 O O . LEU A 1 101 ? -6.089 -5.952 4.062 1.00 96.31 101 LEU A O 1
ATOM 794 N N . CYS A 1 102 ? -6.245 -3.987 3.001 1.00 96.94 102 CYS A N 1
ATOM 795 C CA . CYS A 1 102 ? -6.306 -3.160 4.193 1.00 96.94 102 CYS A CA 1
ATOM 796 C C . CYS A 1 102 ? -7.767 -2.947 4.583 1.00 96.94 102 CYS A C 1
ATOM 798 O O . CYS A 1 102 ? -8.542 -2.435 3.777 1.00 96.94 102 CYS A O 1
ATOM 800 N N . LEU A 1 103 ? -8.149 -3.343 5.796 1.00 96.75 103 LEU A N 1
ATOM 801 C CA . LEU A 1 103 ? -9.516 -3.239 6.303 1.00 96.75 103 LEU A CA 1
ATOM 802 C C . LEU A 1 103 ? -9.640 -2.069 7.274 1.00 96.75 103 LEU A C 1
ATOM 804 O O . LEU A 1 103 ? -8.885 -1.988 8.241 1.00 96.75 103 LEU A O 1
ATOM 808 N N . ALA A 1 104 ? -10.628 -1.203 7.077 1.00 96.00 104 ALA A N 1
ATOM 809 C CA . ALA A 1 104 ? -10.942 -0.146 8.029 1.00 96.00 104 ALA A CA 1
ATOM 810 C C . ALA A 1 104 ? -11.322 -0.738 9.400 1.00 96.00 104 ALA A C 1
ATOM 812 O O . ALA A 1 104 ? -12.096 -1.695 9.500 1.00 96.00 104 ALA A O 1
ATOM 813 N N . LYS A 1 105 ? -10.805 -0.145 10.477 1.00 96.06 105 LYS A N 1
ATOM 814 C CA . LYS A 1 105 ? -11.220 -0.457 11.848 1.00 96.06 105 LYS A CA 1
ATOM 815 C C . LYS A 1 105 ? -12.673 -0.017 12.077 1.00 96.06 105 LYS A C 1
ATOM 817 O O . LYS A 1 105 ? -13.155 0.896 11.403 1.00 96.06 105 LYS A O 1
ATOM 822 N N . PRO A 1 106 ? -13.378 -0.601 13.065 1.00 93.75 106 PRO A N 1
ATOM 823 C CA . PRO A 1 106 ? -14.726 -0.166 13.416 1.00 93.75 106 PRO A CA 1
ATOM 824 C C . PRO A 1 106 ? -14.795 1.346 13.678 1.00 93.75 106 PRO A C 1
ATOM 826 O O . PRO A 1 106 ? -14.030 1.874 14.481 1.00 93.75 106 PRO A O 1
ATOM 829 N N . GLY A 1 107 ? -15.721 2.031 13.002 1.00 92.19 107 GLY A N 1
ATOM 830 C CA . GLY A 1 107 ? -15.908 3.484 13.113 1.00 92.19 107 GLY A CA 1
ATOM 831 C C . GLY A 1 107 ? -15.078 4.326 12.138 1.00 92.19 107 GLY A C 1
ATOM 832 O O . GLY A 1 107 ? -15.330 5.523 12.037 1.00 92.19 107 GLY A O 1
ATOM 833 N N . PHE A 1 108 ? -14.160 3.716 11.385 1.00 94.44 108 PHE A N 1
ATOM 834 C CA . PHE A 1 108 ? -13.381 4.380 10.343 1.00 94.44 108 PHE A CA 1
ATOM 835 C C . PHE A 1 108 ? -13.847 3.973 8.946 1.00 94.44 108 PHE A C 1
ATOM 837 O O . PHE A 1 108 ? -14.517 2.954 8.757 1.00 94.44 108 PHE A O 1
ATOM 844 N N . LYS A 1 109 ? -13.476 4.793 7.965 1.00 92.81 109 LYS A N 1
ATOM 845 C CA . LYS A 1 109 ? -13.594 4.498 6.541 1.00 92.81 109 LYS A CA 1
ATOM 846 C C . LYS A 1 109 ? -12.331 4.979 5.835 1.00 92.81 109 LYS A C 1
ATOM 848 O O . LYS A 1 109 ? -11.678 5.914 6.294 1.00 92.81 109 LYS A O 1
ATOM 853 N N . LEU A 1 110 ? -11.966 4.280 4.770 1.00 93.50 110 LEU A N 1
ATOM 854 C CA . LEU A 1 110 ? -10.826 4.601 3.929 1.00 93.50 110 LEU A CA 1
ATOM 855 C C . LEU A 1 110 ? -11.307 5.424 2.745 1.00 93.50 110 LEU A C 1
ATOM 857 O O . LEU A 1 110 ? -12.090 4.948 1.925 1.00 93.50 110 LEU A O 1
ATOM 861 N N . SER A 1 111 ? -10.801 6.643 2.634 1.00 92.31 111 SER A N 1
ATOM 862 C CA . SER A 1 111 ? -11.094 7.487 1.487 1.00 92.31 111 SER A CA 1
ATOM 863 C C . SER A 1 111 ? -10.304 7.008 0.266 1.00 92.31 111 SER A C 1
ATOM 865 O O . SER A 1 111 ? -9.075 6.901 0.305 1.00 92.31 111 SER A O 1
ATOM 867 N N . GLY A 1 112 ? -11.005 6.730 -0.834 1.00 92.06 112 GLY A N 1
ATOM 868 C CA . GLY A 1 112 ? -10.425 6.121 -2.030 1.00 92.06 112 GLY A CA 1
ATOM 869 C C . GLY A 1 112 ? -9.367 6.988 -2.714 1.00 92.06 112 GLY A C 1
ATOM 870 O O . GLY A 1 112 ? -8.361 6.460 -3.174 1.00 92.06 112 GLY A O 1
ATOM 871 N N . GLN A 1 113 ? -9.539 8.315 -2.738 1.00 94.19 113 GLN A N 1
ATOM 872 C CA . GLN A 1 113 ? -8.568 9.213 -3.379 1.00 94.19 113 GLN A CA 1
ATOM 873 C C . GLN A 1 113 ? -7.250 9.322 -2.581 1.00 94.19 113 GLN A C 1
ATOM 875 O O . GL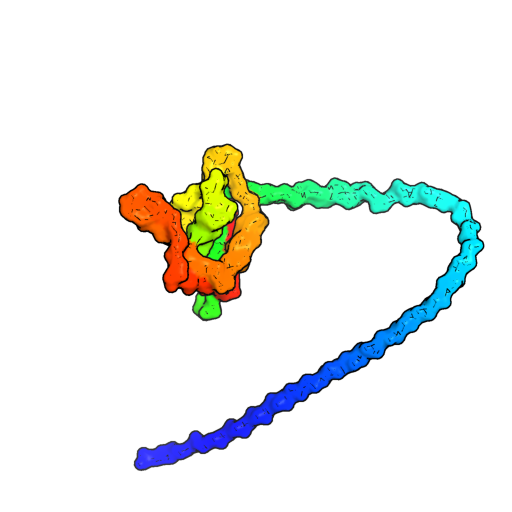N A 1 113 ? -6.192 9.095 -3.165 1.00 94.19 113 GLN A O 1
ATOM 880 N N . PRO A 1 114 ? -7.259 9.569 -1.255 1.00 95.38 114 PRO A N 1
ATOM 881 C CA . PRO A 1 114 ? -6.049 9.451 -0.440 1.00 95.38 114 PRO A CA 1
ATOM 882 C C . PRO A 1 114 ? -5.374 8.076 -0.525 1.00 95.38 114 PRO A C 1
ATOM 884 O O . PRO A 1 114 ? -4.146 7.989 -0.486 1.00 95.38 114 PRO A O 1
ATOM 887 N N . TRP A 1 115 ? -6.152 6.996 -0.646 1.00 96.06 115 TRP A N 1
ATOM 888 C CA . TRP A 1 115 ? -5.607 5.650 -0.824 1.00 96.06 115 TRP A CA 1
ATOM 889 C C . TRP A 1 115 ? -4.906 5.483 -2.184 1.00 96.06 115 TRP A C 1
ATOM 891 O O . TRP A 1 115 ? -3.758 5.040 -2.242 1.00 96.06 115 TRP A O 1
ATOM 901 N N . GLU A 1 116 ? -5.563 5.903 -3.268 1.00 96.50 116 GLU A N 1
ATOM 902 C CA . GLU A 1 116 ? -5.021 5.971 -4.633 1.00 96.50 116 GLU A CA 1
ATOM 903 C C . GLU A 1 116 ? -3.684 6.723 -4.676 1.00 96.50 116 GLU A C 1
ATOM 905 O O . GLU A 1 116 ? -2.698 6.231 -5.238 1.00 96.50 116 GLU A O 1
ATOM 910 N N . ASP A 1 117 ? -3.632 7.897 -4.049 1.00 96.62 117 ASP A N 1
ATOM 911 C CA . ASP A 1 117 ? -2.441 8.743 -4.031 1.00 96.62 117 ASP A CA 1
ATOM 912 C C . ASP A 1 117 ? -1.300 8.104 -3.226 1.00 96.62 117 ASP A C 1
ATOM 914 O O . ASP A 1 117 ? -0.139 8.179 -3.637 1.00 96.62 117 ASP A O 1
ATOM 918 N N . ALA A 1 118 ? -1.614 7.405 -2.130 1.00 96.94 118 ALA A N 1
ATOM 919 C CA . ALA A 1 118 ? -0.624 6.670 -1.347 1.00 96.94 118 ALA A CA 1
ATOM 920 C C . ALA A 1 118 ? -0.024 5.486 -2.129 1.00 96.94 118 ALA A C 1
ATOM 922 O O . ALA A 1 118 ? 1.199 5.325 -2.139 1.00 96.94 118 ALA A O 1
ATOM 923 N N . CYS A 1 119 ? -0.845 4.707 -2.850 1.00 97.62 119 CYS A N 1
ATOM 924 C CA .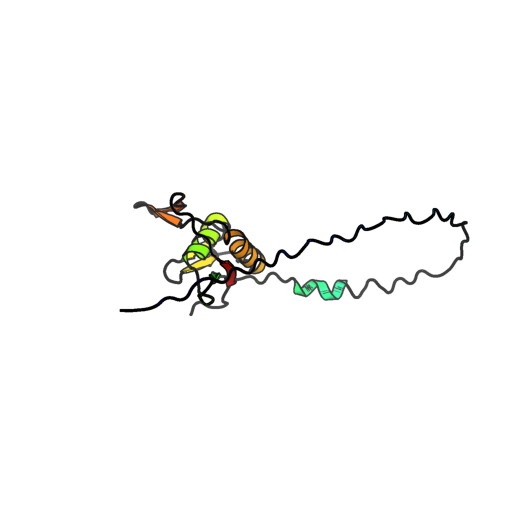 CYS A 1 119 ? -0.345 3.639 -3.725 1.00 97.62 119 CYS A CA 1
ATOM 925 C C . CYS A 1 119 ? 0.591 4.206 -4.808 1.00 97.62 119 CYS A C 1
ATOM 927 O O . CYS A 1 119 ? 1.680 3.674 -5.027 1.00 97.62 119 CYS A O 1
ATOM 929 N N . LYS A 1 120 ? 0.212 5.318 -5.457 1.00 97.56 120 LYS A N 1
ATOM 930 C CA . LYS A 1 120 ? 1.048 5.991 -6.469 1.00 97.56 120 LYS A CA 1
ATOM 931 C C . LYS A 1 120 ? 2.369 6.495 -5.897 1.00 97.56 120 LYS A C 1
ATOM 933 O O . LYS A 1 120 ? 3.412 6.315 -6.527 1.00 97.56 120 LYS A O 1
ATOM 938 N N . ALA A 1 121 ? 2.340 7.108 -4.715 1.00 96.31 121 ALA A N 1
ATOM 939 C CA . ALA A 1 121 ? 3.533 7.636 -4.060 1.00 96.31 121 ALA A CA 1
ATOM 940 C C . ALA A 1 121 ? 4.542 6.530 -3.700 1.00 96.31 121 ALA A C 1
ATOM 942 O O . ALA A 1 121 ? 5.748 6.745 -3.796 1.00 96.31 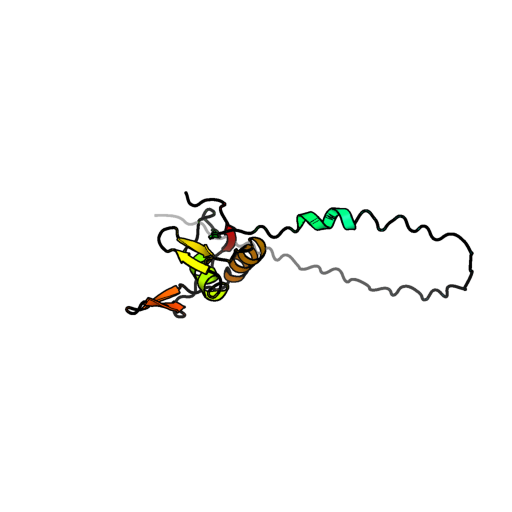121 ALA A O 1
ATOM 943 N N . ALA A 1 122 ? 4.057 5.336 -3.356 1.00 95.75 122 ALA A N 1
ATOM 944 C CA . ALA A 1 122 ? 4.883 4.190 -2.982 1.00 95.75 122 ALA A CA 1
ATOM 945 C C . ALA A 1 122 ? 5.536 3.451 -4.177 1.00 95.75 122 ALA A C 1
ATOM 947 O O . ALA A 1 122 ? 6.351 2.555 -3.970 1.00 95.75 122 ALA A O 1
ATOM 948 N N . THR A 1 123 ? 5.242 3.829 -5.430 1.00 92.12 123 THR A N 1
ATOM 949 C CA . THR A 1 123 ? 5.794 3.172 -6.640 1.00 92.12 123 THR A CA 1
ATOM 950 C C . THR A 1 123 ? 7.323 3.176 -6.715 1.00 92.12 123 THR A C 1
ATOM 952 O O . THR A 1 123 ? 7.933 2.188 -7.132 1.00 92.12 123 THR A O 1
ATOM 955 N N . GLY A 1 124 ? 7.942 4.295 -6.328 1.00 83.12 124 GLY A N 1
ATOM 956 C CA . GLY A 1 124 ? 9.376 4.531 -6.495 1.00 83.12 124 GLY A CA 1
ATOM 957 C C . GLY A 1 124 ? 10.254 3.908 -5.412 1.00 83.12 124 GLY A C 1
ATOM 958 O O . GLY A 1 124 ? 11.442 3.697 -5.650 1.00 83.12 124 GLY A O 1
ATOM 959 N N . GLU A 1 125 ? 9.691 3.623 -4.238 1.00 88.69 125 GLU A N 1
ATOM 960 C CA . GLU A 1 125 ? 10.398 3.025 -3.109 1.00 88.69 125 GLU A CA 1
ATOM 961 C C . GLU A 1 125 ? 9.396 2.575 -2.044 1.00 88.69 125 GLU A C 1
ATOM 963 O O . GLU A 1 125 ? 8.818 3.400 -1.337 1.00 88.69 125 GLU A O 1
ATOM 968 N N . PHE A 1 126 ? 9.235 1.262 -1.890 1.00 95.50 126 PHE A N 1
ATOM 969 C CA . PHE A 1 126 ? 8.534 0.689 -0.746 1.00 95.50 126 PHE A CA 1
ATOM 970 C C . PHE A 1 126 ? 9.279 -0.519 -0.184 1.00 95.50 126 PHE A C 1
ATOM 972 O O . PHE A 1 126 ? 10.144 -1.115 -0.837 1.00 95.50 126 PHE A O 1
ATOM 979 N N . TYR A 1 127 ? 8.943 -0.863 1.055 1.00 96.94 127 TYR A N 1
ATOM 980 C CA . TYR A 1 127 ? 9.587 -1.931 1.809 1.00 96.94 127 TYR A CA 1
ATOM 981 C C . TYR A 1 127 ? 8.527 -2.937 2.258 1.00 96.94 127 TYR A C 1
ATOM 983 O O . TYR A 1 127 ? 7.489 -2.514 2.770 1.00 96.94 127 TYR A O 1
ATOM 991 N N . PRO A 1 128 ? 8.751 -4.250 2.095 1.00 96.06 128 PRO A N 1
ATOM 992 C CA . PRO A 1 128 ? 7.847 -5.258 2.627 1.00 96.06 128 PRO A CA 1
ATOM 993 C C . PRO A 1 128 ? 7.664 -5.097 4.135 1.00 96.06 128 PRO A C 1
ATOM 995 O O . PRO A 1 128 ? 8.625 -4.834 4.861 1.00 96.06 128 PRO A O 1
ATOM 998 N N . VAL A 1 129 ? 6.439 -5.299 4.608 1.00 97.00 129 VAL A N 1
ATOM 999 C CA . VAL A 1 129 ? 6.159 -5.414 6.039 1.00 97.00 129 VAL A CA 1
ATOM 1000 C C . VAL A 1 129 ? 6.456 -6.854 6.462 1.00 97.00 129 VAL A C 1
ATOM 1002 O O . VAL A 1 129 ? 6.024 -7.806 5.813 1.00 97.00 129 VAL A O 1
ATOM 1005 N N . VAL A 1 130 ? 7.224 -7.017 7.534 1.00 95.56 130 VAL A N 1
ATOM 1006 C CA . VAL A 1 130 ? 7.562 -8.305 8.142 1.00 95.56 130 VAL A CA 1
ATOM 1007 C C . VAL A 1 130 ? 7.040 -8.355 9.568 1.00 95.56 130 VAL A C 1
ATOM 1009 O O . VAL A 1 130 ? 7.129 -7.374 10.309 1.00 95.56 130 VAL A O 1
ATOM 1012 N N . THR A 1 131 ? 6.510 -9.511 9.950 1.00 94.50 131 THR A N 1
ATOM 1013 C CA . THR A 1 131 ? 5.995 -9.765 11.295 1.00 94.50 131 THR A CA 1
ATOM 1014 C C . THR A 1 131 ? 6.994 -10.618 12.065 1.00 94.50 131 THR A C 1
ATOM 1016 O O . THR A 1 131 ? 7.431 -11.665 11.580 1.00 94.50 131 THR A O 1
ATOM 1019 N N . ASP A 1 132 ? 7.375 -10.169 13.257 1.00 93.75 132 ASP A N 1
ATOM 1020 C CA . ASP A 1 132 ? 8.243 -10.931 14.151 1.00 93.75 132 ASP A CA 1
ATOM 1021 C C . ASP A 1 132 ? 7.482 -12.094 14.843 1.00 93.75 132 ASP A C 1
ATOM 1023 O O . ASP A 1 132 ? 6.255 -12.197 14.739 1.00 93.75 132 ASP A O 1
ATOM 1027 N N . PRO A 1 133 ? 8.171 -12.989 15.578 1.00 94.62 133 PRO A N 1
ATOM 1028 C CA . PRO A 1 133 ? 7.521 -14.095 16.292 1.00 94.62 133 PRO A CA 1
ATOM 1029 C C . PRO A 1 133 ? 6.528 -13.673 17.386 1.00 94.62 133 PRO A C 1
ATOM 1031 O O . PRO A 1 133 ? 5.781 -14.513 17.887 1.00 94.62 133 PRO A O 1
ATOM 1034 N N . TYR A 1 134 ? 6.535 -12.402 17.784 1.00 94.50 134 TYR A N 1
ATOM 1035 C CA . TYR A 1 134 ? 5.659 -11.827 18.801 1.00 94.50 134 TYR A CA 1
ATOM 1036 C C . TYR A 1 134 ? 4.461 -11.086 18.191 1.00 94.50 134 TYR A C 1
ATOM 1038 O O . TYR A 1 134 ? 3.615 -10.590 18.932 1.00 94.50 134 TYR A O 1
ATOM 1046 N N . GLY A 1 135 ? 4.364 -11.036 16.858 1.00 89.81 135 GLY A N 1
ATOM 1047 C CA . GLY A 1 135 ? 3.288 -10.359 16.143 1.00 89.81 135 GLY A CA 1
ATOM 1048 C C . GLY A 1 135 ? 3.542 -8.874 15.875 1.00 89.81 135 GLY A C 1
ATOM 1049 O O . GLY A 1 135 ? 2.625 -8.195 15.419 1.00 89.81 135 GLY A O 1
ATOM 1050 N N . ASN A 1 136 ? 4.743 -8.350 16.138 1.00 93.25 136 ASN A N 1
ATOM 1051 C CA . ASN A 1 136 ? 5.058 -6.959 15.826 1.00 93.25 136 ASN A CA 1
ATOM 1052 C C . ASN A 1 136 ? 5.427 -6.821 14.352 1.00 93.25 136 ASN A C 1
ATOM 1054 O O . ASN A 1 136 ? 6.308 -7.518 13.844 1.00 93.25 136 ASN A O 1
ATOM 1058 N N . GLU A 1 137 ? 4.773 -5.884 13.678 1.00 94.94 137 GLU A N 1
ATOM 1059 C CA . GLU A 1 137 ? 5.072 -5.545 12.294 1.00 94.94 137 GLU A CA 1
ATOM 1060 C C . GLU A 1 137 ? 6.158 -4.468 12.207 1.00 94.94 137 GLU A C 1
ATOM 1062 O O . GLU A 1 137 ? 6.184 -3.499 12.969 1.00 94.94 137 GLU A O 1
ATOM 1067 N N . SER A 1 138 ? 7.064 -4.632 11.249 1.00 96.00 138 SER A N 1
ATOM 1068 C CA . SER A 1 138 ? 8.101 -3.655 10.922 1.00 96.00 138 SER A CA 1
ATOM 1069 C C . SER A 1 138 ? 8.435 -3.700 9.433 1.00 96.00 138 SER A C 1
ATOM 1071 O O . SER A 1 138 ? 8.111 -4.661 8.744 1.00 96.00 138 SER A O 1
ATOM 1073 N N . LEU A 1 139 ? 9.078 -2.655 8.915 1.00 96.31 139 LEU A N 1
ATOM 1074 C CA . LEU A 1 139 ? 9.521 -2.624 7.521 1.00 96.31 139 LEU A CA 1
ATOM 1075 C C . LEU A 1 139 ? 10.865 -3.340 7.360 1.00 96.31 139 LEU A C 1
ATOM 1077 O O . LEU A 1 139 ? 11.845 -2.967 8.014 1.00 96.31 139 LEU A O 1
ATOM 1081 N N . ASP A 1 140 ? 10.946 -4.285 6.424 1.00 96.19 140 ASP A N 1
ATOM 1082 C CA . ASP A 1 140 ? 12.212 -4.874 5.989 1.00 96.19 140 ASP A CA 1
ATOM 1083 C C . ASP A 1 140 ? 12.972 -3.895 5.083 1.00 96.19 140 ASP A C 1
ATOM 1085 O O . ASP A 1 140 ? 12.919 -3.942 3.853 1.00 96.19 140 ASP A O 1
ATOM 1089 N N . LYS A 1 141 ? 13.724 -2.994 5.721 1.00 94.81 141 LYS A N 1
ATOM 1090 C CA . LYS A 1 141 ? 14.547 -1.982 5.042 1.00 94.81 141 LYS A CA 1
ATOM 1091 C C . LYS A 1 141 ? 15.721 -2.564 4.249 1.00 94.81 141 LYS A C 1
ATOM 1093 O O . LYS A 1 141 ? 16.367 -1.824 3.510 1.00 94.81 141 LYS A O 1
ATOM 1098 N N . SER A 1 142 ? 16.018 -3.860 4.387 1.00 95.00 142 SER A N 1
ATOM 1099 C CA . SER A 1 142 ? 17.056 -4.514 3.582 1.00 95.00 142 SER A CA 1
ATOM 1100 C C . SER A 1 142 ? 16.587 -4.800 2.152 1.00 95.00 142 SER A C 1
ATOM 1102 O O . SER A 1 142 ? 17.411 -4.911 1.242 1.00 95.00 142 SER A O 1
ATOM 1104 N N . LYS A 1 143 ? 15.266 -4.861 1.934 1.00 94.25 143 LYS A N 1
ATOM 1105 C CA . LYS A 1 143 ? 14.652 -5.186 0.651 1.00 94.25 143 LYS A CA 1
ATOM 1106 C C . LYS A 1 143 ? 13.806 -4.026 0.144 1.00 94.25 143 LYS A C 1
ATOM 1108 O O . LYS A 1 143 ? 12.615 -3.930 0.420 1.00 94.25 143 LYS A O 1
ATOM 1113 N N . LYS A 1 144 ? 14.426 -3.168 -0.662 1.00 95.44 144 LYS A N 1
ATOM 1114 C CA . LYS A 1 144 ? 13.700 -2.137 -1.403 1.00 95.44 144 LYS A CA 1
ATOM 1115 C C . LYS A 1 144 ? 13.047 -2.726 -2.652 1.00 95.44 144 LYS A C 1
ATOM 1117 O O . LYS A 1 144 ? 13.726 -3.365 -3.457 1.00 95.44 144 LYS A O 1
ATOM 1122 N N . LEU A 1 145 ? 11.756 -2.469 -2.824 1.00 94.94 145 LEU A N 1
ATOM 1123 C CA . LEU A 1 145 ? 10.984 -2.826 -4.008 1.00 94.94 145 LEU A CA 1
ATOM 1124 C C . LEU A 1 145 ? 10.548 -1.572 -4.769 1.00 94.94 145 LEU A C 1
ATOM 1126 O O . LEU A 1 145 ? 10.384 -0.497 -4.188 1.00 94.94 145 LEU A O 1
ATOM 1130 N N . THR A 1 146 ? 10.378 -1.731 -6.079 1.00 95.50 146 THR A N 1
ATOM 1131 C CA . THR A 1 146 ? 9.875 -0.699 -6.986 1.00 95.50 146 THR A CA 1
ATOM 1132 C C . THR A 1 146 ? 8.938 -1.330 -8.007 1.00 95.50 146 THR A C 1
ATOM 1134 O O . THR A 1 146 ? 9.090 -2.499 -8.368 1.00 95.50 146 THR A O 1
ATOM 1137 N N . VAL A 1 147 ? 7.971 -0.548 -8.479 1.00 95.75 147 VAL A N 1
ATOM 1138 C CA . VAL A 1 147 ? 7.044 -0.930 -9.555 1.00 95.75 147 VAL A CA 1
ATOM 1139 C C . VAL A 1 147 ? 7.006 0.174 -10.609 1.00 95.75 147 VAL A C 1
ATOM 1141 O O . VAL A 1 147 ? 7.367 1.319 -10.339 1.00 95.75 147 VAL A O 1
ATOM 1144 N N . GLY A 1 148 ? 6.594 -0.158 -11.833 1.00 95.62 148 GLY A N 1
ATOM 1145 C CA . GLY A 1 148 ? 6.509 0.814 -12.927 1.00 95.62 148 GLY A CA 1
ATOM 1146 C C . GLY A 1 148 ? 5.376 1.830 -12.749 1.00 95.62 148 GLY A C 1
ATOM 1147 O O . GLY A 1 148 ? 5.540 2.997 -13.094 1.00 95.62 148 GLY A O 1
ATOM 1148 N N . ALA A 1 149 ? 4.238 1.389 -12.214 1.00 96.81 149 ALA A N 1
ATOM 1149 C CA . ALA A 1 149 ? 3.100 2.228 -11.850 1.00 96.81 149 ALA A CA 1
ATOM 1150 C C . ALA A 1 149 ? 2.247 1.539 -10.776 1.00 96.81 149 ALA A C 1
ATOM 1152 O O . ALA A 1 149 ? 2.303 0.317 -10.628 1.00 96.81 149 ALA A O 1
ATOM 1153 N N . ALA A 1 150 ? 1.438 2.317 -10.055 1.00 97.88 150 ALA A N 1
ATOM 1154 C CA . ALA A 1 150 ? 0.463 1.802 -9.102 1.00 97.88 150 ALA A CA 1
ATOM 1155 C C . ALA A 1 150 ? -0.813 2.646 -9.082 1.00 97.88 150 ALA A C 1
ATOM 1157 O O . ALA A 1 150 ? -0.802 3.822 -9.447 1.00 97.88 150 ALA A O 1
ATOM 1158 N N . THR A 1 151 ? -1.899 2.026 -8.636 1.00 97.62 151 THR A N 1
ATOM 1159 C CA . THR A 1 151 ? -3.213 2.636 -8.404 1.00 97.62 151 THR A CA 1
ATOM 1160 C C . THR A 1 151 ? -3.852 1.937 -7.207 1.00 97.62 151 THR A C 1
ATOM 1162 O O . THR A 1 151 ? -3.609 0.758 -6.955 1.00 97.62 151 THR A O 1
ATOM 1165 N N . GLY A 1 152 ? -4.612 2.672 -6.418 1.00 96.56 152 GLY A N 1
ATOM 1166 C CA . GLY A 1 152 ? -5.509 2.157 -5.408 1.00 96.56 152 GLY A CA 1
ATOM 1167 C C . GLY A 1 152 ? -6.706 1.442 -6.021 1.00 96.56 152 GLY A C 1
ATOM 1168 O O . GLY A 1 152 ? -7.220 1.783 -7.082 1.00 96.56 152 GLY A O 1
ATOM 1169 N N . TRP A 1 153 ? -7.166 0.428 -5.309 1.00 94.88 153 TRP A N 1
ATOM 1170 C CA . TRP A 1 153 ? -8.346 -0.342 -5.651 1.00 94.88 153 TRP A CA 1
ATOM 1171 C C . TRP A 1 153 ? -9.139 -0.580 -4.375 1.00 94.88 153 TRP A C 1
ATOM 1173 O O . TRP A 1 153 ? -8.671 -1.270 -3.477 1.00 94.88 153 TRP A O 1
ATOM 1183 N N . CYS A 1 154 ? -10.325 0.008 -4.274 1.00 94.25 154 CYS A N 1
ATOM 1184 C CA . CYS A 1 154 ? -11.190 -0.139 -3.109 1.00 94.25 154 CYS A CA 1
ATOM 1185 C C . CYS A 1 154 ? -12.505 -0.800 -3.538 1.00 94.25 154 CYS A C 1
ATOM 1187 O O . CYS A 1 154 ? -13.378 -0.109 -4.069 1.00 94.25 154 CYS A O 1
ATOM 1189 N N . PRO A 1 155 ? -12.641 -2.130 -3.390 1.00 86.50 155 PRO A N 1
ATOM 1190 C CA . PRO A 1 155 ? -13.883 -2.804 -3.726 1.00 86.50 155 PRO A CA 1
ATOM 1191 C C . PRO A 1 155 ? -15.002 -2.446 -2.736 1.00 86.50 155 PRO A C 1
ATOM 1193 O O . PRO A 1 155 ? -14.767 -2.067 -1.589 1.00 86.50 155 PRO A O 1
ATOM 1196 N N . ASP A 1 156 ? -16.250 -2.573 -3.188 1.00 78.69 156 ASP A N 1
ATOM 1197 C CA . ASP A 1 156 ? -17.423 -2.357 -2.330 1.00 78.69 156 ASP A CA 1
ATOM 1198 C C . ASP A 1 156 ? -17.746 -3.593 -1.474 1.00 78.69 156 ASP A C 1
ATOM 1200 O O . ASP A 1 156 ? -18.432 -3.495 -0.452 1.00 78.69 156 ASP A O 1
ATOM 1204 N N . LYS A 1 157 ? -17.272 -4.776 -1.889 1.00 72.50 157 LYS A N 1
ATOM 1205 C CA . LYS A 1 157 ? -17.484 -6.066 -1.222 1.00 72.50 157 LYS A CA 1
ATOM 1206 C C . LYS A 1 157 ? -16.237 -6.938 -1.361 1.00 72.50 157 LYS A C 1
ATOM 1208 O O . LYS A 1 157 ? -15.630 -6.967 -2.426 1.00 72.50 157 LYS A O 1
ATOM 1213 N N . LEU A 1 158 ? -15.920 -7.671 -0.296 1.00 69.75 158 LEU A N 1
ATOM 1214 C CA . LEU A 1 158 ? -14.959 -8.771 -0.332 1.00 69.75 158 LEU A CA 1
ATOM 1215 C C . LEU A 1 158 ? -15.620 -9.937 -1.086 1.00 69.75 158 LEU A C 1
ATOM 1217 O O . LEU A 1 158 ? -16.749 -10.301 -0.742 1.00 69.75 158 LEU A O 1
ATOM 1221 N N . GLU A 1 159 ? -14.969 -10.445 -2.133 1.00 56.94 159 GLU A N 1
ATOM 1222 C CA . GLU A 1 159 ? -15.437 -11.596 -2.929 1.00 56.94 159 GLU A CA 1
ATOM 1223 C C . GLU A 1 159 ? -15.124 -12.941 -2.261 1.00 56.94 159 GLU A C 1
ATOM 1225 O O . GLU A 1 159 ? -14.057 -13.057 -1.615 1.00 56.94 159 GLU A O 1
#

Radius of gyration: 28.18 Å; chains: 1; bounding box: 60×81×62 Å

Sequence (159 aa):
MGRAALLRFLQLSFRVSSPANVYTSPPSQTIDTFFPKHSITMHALSLLALLLPLAAANEHYHCGCMSWSPGQNWIHDSALAHYVCFNNYADQAIWNARDGLCLAKPGFKLSGQPWEDACKAATGEFYPVVTDPYGNESLDKSKKLTVGAATGWCPDKLE

Secondary structure (DSSP, 8-state):
-----------------------PPPP----------------SSTTGGGTGGG----EESEEEEEEE-TTS--EE-HHHHHHHHHHH-TTTEEEETTTTEEEEPTT--EEHHHHHHHHHHTTS-B--EEE-TTS-EEE-TT--B--SEEEEE--SS--